Protein AF-A0A7X7B1J0-F1 (afdb_monomer_lite)

Radius of gyration: 16.11 Å; chains: 1; bounding box: 30×22×45 Å

Structure (mmCIF, N/CA/C/O backbone):
data_AF-A0A7X7B1J0-F1
#
_entry.id   AF-A0A7X7B1J0-F1
#
loop_
_atom_site.group_PDB
_atom_site.id
_atom_site.type_symbol
_atom_site.label_atom_id
_atom_site.label_alt_id
_atom_site.label_comp_id
_atom_site.label_asym_id
_atom_site.label_entity_id
_atom_site.label_seq_id
_atom_site.pdbx_PDB_ins_code
_atom_site.Cartn_x
_atom_site.Cartn_y
_atom_site.Cartn_z
_atom_site.occupancy
_atom_site.B_iso_or_equiv
_atom_site.auth_seq_id
_atom_site.auth_comp_id
_atom_site.auth_asym_id
_atom_site.auth_atom_id
_atom_site.pdbx_PDB_model_num
ATOM 1 N N . MET A 1 1 ? -12.102 15.753 19.615 1.00 61.56 1 MET A N 1
ATOM 2 C CA . MET A 1 1 ? -11.685 14.457 20.211 1.00 61.56 1 MET A CA 1
ATOM 3 C C . MET A 1 1 ? -12.663 13.299 19.944 1.00 61.56 1 MET A C 1
ATOM 5 O O . MET A 1 1 ? -12.212 12.184 19.716 1.00 61.56 1 MET A O 1
ATOM 9 N N . ASN A 1 2 ? -13.985 13.527 19.908 1.00 81.19 2 ASN A N 1
ATOM 10 C CA . ASN A 1 2 ? -14.978 12.445 19.741 1.00 81.19 2 ASN A CA 1
ATOM 11 C C . ASN A 1 2 ? -14.993 11.787 18.348 1.00 81.19 2 ASN A C 1
ATOM 13 O O . ASN A 1 2 ? -15.277 10.596 18.235 1.00 81.19 2 ASN A O 1
ATOM 17 N N . TRP A 1 3 ? -14.657 12.536 17.294 1.00 86.50 3 TRP A N 1
ATOM 18 C CA . TRP A 1 3 ? -14.674 12.029 15.917 1.00 86.50 3 TRP A CA 1
ATOM 19 C C . TRP A 1 3 ? -13.595 10.965 15.658 1.00 86.50 3 TRP A C 1
ATOM 21 O O . TRP A 1 3 ? -13.903 9.908 15.117 1.00 86.50 3 TRP A O 1
ATOM 31 N N . TRP A 1 4 ? -12.375 11.176 16.165 1.00 84.75 4 TRP A N 1
ATOM 32 C CA . TRP A 1 4 ? -11.262 10.222 16.050 1.00 84.75 4 TRP A CA 1
ATOM 33 C C . TRP A 1 4 ? -11.582 8.868 16.698 1.00 84.75 4 TRP A C 1
ATOM 35 O O . TRP A 1 4 ? -11.393 7.819 16.089 1.00 84.75 4 TRP A O 1
ATOM 45 N N . LYS A 1 5 ? -12.172 8.878 17.903 1.00 86.12 5 LYS A N 1
ATOM 46 C CA . LYS A 1 5 ? -12.643 7.646 18.561 1.00 86.12 5 LYS A CA 1
ATOM 47 C C . LYS A 1 5 ? -13.713 6.930 17.733 1.00 86.12 5 LYS A C 1
ATOM 49 O O . LYS A 1 5 ? -13.717 5.705 17.676 1.00 86.12 5 LYS A O 1
ATOM 54 N N . LYS A 1 6 ? -14.622 7.678 17.100 1.00 87.75 6 LYS A N 1
ATOM 55 C CA . LYS A 1 6 ? -15.686 7.118 16.252 1.00 87.75 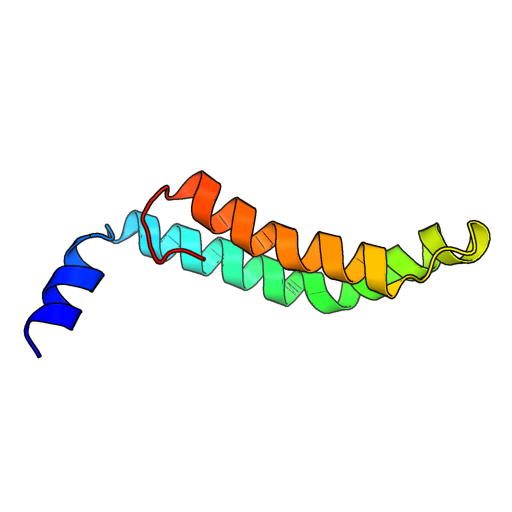6 LYS A CA 1
ATOM 56 C C . LYS A 1 6 ? -15.139 6.534 14.944 1.00 87.75 6 LYS A C 1
ATOM 58 O O . LYS A 1 6 ? -15.737 5.601 14.425 1.00 87.75 6 LYS A O 1
ATOM 63 N N . PHE A 1 7 ? -14.023 7.061 14.440 1.00 88.56 7 PHE A N 1
ATOM 64 C CA . PHE A 1 7 ? -13.329 6.554 13.258 1.00 88.56 7 PHE A CA 1
ATOM 65 C C . PHE A 1 7 ? -12.580 5.247 13.549 1.00 88.56 7 PHE A C 1
ATOM 67 O O . PHE A 1 7 ? -12.886 4.242 12.918 1.00 88.56 7 PHE A O 1
ATOM 74 N N . ILE A 1 8 ? -11.698 5.214 14.561 1.00 86.62 8 ILE A N 1
ATOM 75 C CA . ILE A 1 8 ? -10.947 3.989 14.913 1.00 86.62 8 ILE A CA 1
ATOM 76 C C . ILE A 1 8 ? -11.899 2.837 15.253 1.00 86.62 8 ILE A C 1
ATOM 78 O O . ILE A 1 8 ? -11.660 1.710 14.842 1.00 86.62 8 ILE A O 1
ATOM 82 N N . LYS A 1 9 ? -13.012 3.110 15.951 1.00 89.88 9 LYS A N 1
ATOM 83 C CA . LYS A 1 9 ? -14.010 2.085 16.313 1.00 89.88 9 LYS A CA 1
ATOM 84 C C . LYS A 1 9 ? -14.632 1.349 15.121 1.00 89.88 9 LYS A C 1
ATOM 86 O O . LYS A 1 9 ? -15.276 0.330 15.338 1.00 89.88 9 LYS A O 1
ATOM 91 N N . ARG A 1 10 ? -14.485 1.856 13.893 1.00 88.56 10 ARG A N 1
ATOM 92 C CA . ARG A 1 10 ? -14.932 1.163 12.676 1.00 88.56 10 ARG A CA 1
ATOM 93 C C . ARG A 1 10 ? -14.023 -0.012 12.325 1.00 88.56 10 ARG A C 1
ATOM 95 O O . ARG A 1 10 ? -14.487 -0.965 11.716 1.00 88.56 10 ARG A O 1
ATOM 102 N N . PHE A 1 11 ? -12.752 0.048 12.716 1.00 92.88 11 PHE A N 1
ATOM 103 C CA . PHE A 1 11 ? -11.764 -0.977 12.419 1.00 92.88 11 PHE A CA 1
ATOM 104 C C . PHE A 1 11 ? -11.699 -1.999 13.554 1.00 92.88 11 PHE A C 1
ATOM 106 O O . PHE A 1 11 ? -11.375 -1.671 14.695 1.00 92.88 11 PHE A O 1
ATOM 113 N N . SER A 1 12 ? -11.977 -3.260 13.225 1.00 93.31 12 SER A N 1
ATOM 114 C CA . SER A 1 12 ? -11.637 -4.389 14.091 1.00 93.31 12 SER A CA 1
ATOM 115 C C . SER A 1 12 ? -10.109 -4.502 14.227 1.00 93.31 12 SER A C 1
ATOM 117 O O . SER A 1 12 ? -9.400 -4.166 13.273 1.00 93.31 12 SER A O 1
ATOM 119 N N . PRO A 1 13 ? -9.573 -5.030 15.345 1.00 93.38 13 PRO A N 1
ATOM 120 C CA . PRO A 1 13 ? -8.155 -5.376 15.444 1.00 93.38 13 PRO A CA 1
ATOM 121 C C . PRO A 1 13 ? -7.663 -6.226 14.264 1.00 93.38 13 PRO A C 1
ATOM 123 O O . PRO A 1 13 ? -6.564 -6.005 13.769 1.00 93.38 13 PRO A O 1
ATOM 126 N N . TYR A 1 14 ? -8.504 -7.133 13.756 1.00 94.38 14 TYR A N 1
ATOM 127 C CA . TYR A 1 14 ? -8.206 -7.940 12.570 1.00 94.38 14 TYR A CA 1
ATOM 128 C C . TYR A 1 14 ? -7.947 -7.082 11.322 1.00 94.38 14 TYR A C 1
ATOM 130 O O . TYR A 1 14 ? -6.960 -7.284 10.618 1.00 94.38 14 TYR A O 1
ATOM 138 N N . ASN A 1 15 ? -8.778 -6.062 11.102 1.00 93.94 15 ASN A N 1
ATOM 139 C CA . ASN A 1 15 ? -8.650 -5.148 9.967 1.00 93.94 15 ASN A CA 1
ATOM 140 C C . ASN A 1 15 ? -7.340 -4.365 10.055 1.00 93.94 15 ASN A C 1
ATOM 142 O O . ASN A 1 15 ? -6.627 -4.242 9.068 1.00 93.94 15 ASN A O 1
ATOM 146 N N . LEU A 1 16 ? -6.988 -3.885 11.250 1.00 94.12 16 LEU A N 1
ATOM 147 C CA . LEU A 1 16 ? -5.730 -3.171 11.473 1.00 94.12 16 LEU A CA 1
ATOM 148 C C . LEU A 1 16 ? -4.510 -4.060 11.208 1.00 94.12 16 LEU A C 1
ATOM 150 O O . LEU A 1 16 ? -3.533 -3.591 10.628 1.00 94.12 16 LEU A O 1
ATOM 154 N N . VAL A 1 17 ? -4.573 -5.341 11.583 1.00 95.75 17 VAL A N 1
ATOM 155 C CA . VAL A 1 17 ? -3.508 -6.312 11.292 1.00 95.75 17 VAL A CA 1
ATOM 156 C C . VAL A 1 17 ? -3.370 -6.535 9.787 1.00 95.75 17 VAL A C 1
ATOM 158 O O . VAL A 1 17 ? -2.251 -6.496 9.282 1.00 95.75 17 VAL A O 1
ATOM 161 N N . ILE A 1 18 ? -4.474 -6.702 9.052 1.00 95.12 18 ILE A N 1
ATOM 162 C CA . ILE A 1 18 ? -4.428 -6.821 7.585 1.00 95.12 18 ILE A CA 1
ATOM 163 C C . ILE A 1 18 ? -3.790 -5.578 6.967 1.00 95.12 18 ILE A C 1
ATOM 165 O O . ILE A 1 18 ? -2.867 -5.705 6.166 1.00 95.12 18 ILE A O 1
ATOM 169 N N . ILE A 1 19 ? -4.234 -4.382 7.365 1.00 94.69 19 ILE A N 1
ATOM 170 C CA . ILE A 1 19 ? -3.696 -3.117 6.846 1.00 94.69 19 ILE A CA 1
ATOM 171 C C . ILE A 1 19 ? -2.193 -3.035 7.105 1.00 94.69 19 ILE A C 1
ATOM 173 O O . ILE A 1 19 ? -1.432 -2.699 6.198 1.00 94.69 19 ILE A O 1
ATOM 177 N N . ALA A 1 20 ? -1.751 -3.387 8.313 1.00 95.44 20 ALA A N 1
ATOM 178 C CA . ALA A 1 20 ? -0.339 -3.394 8.674 1.00 95.44 20 ALA A CA 1
ATOM 179 C C . ALA A 1 20 ? 0.476 -4.383 7.827 1.00 95.44 20 ALA A C 1
ATOM 181 O O . ALA A 1 20 ? 1.543 -4.024 7.333 1.00 95.44 20 ALA A O 1
ATOM 182 N N . LEU A 1 21 ? -0.032 -5.601 7.614 1.00 95.94 21 LEU A N 1
ATOM 183 C CA . LEU A 1 21 ? 0.635 -6.621 6.802 1.00 95.94 21 LEU A CA 1
ATOM 184 C C . LEU A 1 21 ? 0.741 -6.198 5.334 1.00 95.94 21 LEU A C 1
ATOM 186 O O . LEU A 1 21 ? 1.827 -6.246 4.760 1.00 95.94 21 LEU A O 1
ATOM 190 N N . VAL A 1 22 ? -0.358 -5.729 4.739 1.00 94.94 22 VAL A N 1
ATOM 191 C CA . VAL A 1 22 ? -0.378 -5.253 3.347 1.00 94.94 22 VAL A CA 1
ATOM 192 C C . VAL A 1 22 ? 0.568 -4.062 3.173 1.00 94.94 22 VAL A C 1
ATOM 194 O O . VAL A 1 22 ? 1.336 -4.018 2.213 1.00 94.94 22 VAL A O 1
ATOM 197 N N . SER A 1 23 ? 0.582 -3.138 4.137 1.00 94.25 23 SER A N 1
ATOM 198 C CA . SER A 1 23 ? 1.484 -1.980 4.136 1.00 94.25 23 SER A CA 1
ATOM 199 C C . SER A 1 23 ? 2.954 -2.398 4.223 1.00 94.25 23 SER A C 1
ATOM 201 O O . SER A 1 23 ? 3.785 -1.900 3.465 1.00 94.25 23 SER A O 1
ATOM 203 N N . ALA A 1 24 ? 3.285 -3.338 5.112 1.00 95.56 24 ALA A N 1
ATOM 204 C CA . ALA A 1 24 ? 4.644 -3.850 5.270 1.00 95.56 24 ALA A CA 1
ATOM 205 C C . ALA A 1 24 ? 5.150 -4.524 3.985 1.00 95.56 24 ALA A C 1
ATOM 207 O O . ALA A 1 24 ? 6.282 -4.278 3.564 1.00 95.56 24 ALA A O 1
ATOM 208 N N . ILE A 1 25 ? 4.296 -5.310 3.323 1.00 94.62 25 ILE A N 1
ATOM 209 C CA . ILE A 1 25 ? 4.616 -5.936 2.035 1.00 94.62 25 ILE A CA 1
ATOM 210 C C . ILE A 1 25 ? 4.834 -4.867 0.960 1.00 94.62 25 ILE A C 1
ATOM 212 O O . ILE A 1 25 ? 5.850 -4.904 0.268 1.00 94.62 25 ILE A O 1
ATOM 216 N N . GLY A 1 26 ? 3.939 -3.882 0.844 1.00 91.88 26 GLY A N 1
ATOM 217 C CA . GLY A 1 26 ? 4.072 -2.808 -0.146 1.00 91.88 26 GLY A CA 1
ATOM 218 C C . GLY A 1 26 ? 5.378 -2.018 -0.000 1.00 91.88 26 GLY A C 1
ATOM 219 O O . GLY A 1 26 ? 6.040 -1.712 -0.995 1.00 91.88 26 GLY A O 1
ATOM 220 N N . ILE A 1 27 ? 5.805 -1.752 1.240 1.00 92.56 27 ILE A N 1
ATOM 221 C CA . ILE A 1 27 ? 7.096 -1.112 1.532 1.00 92.56 27 ILE A CA 1
ATOM 222 C C . ILE A 1 27 ? 8.262 -2.023 1.131 1.00 92.56 27 ILE A C 1
ATOM 224 O O . ILE A 1 27 ? 9.197 -1.561 0.475 1.00 92.56 27 ILE A O 1
ATOM 228 N N . ALA A 1 28 ? 8.205 -3.309 1.486 1.00 93.50 28 ALA A N 1
ATOM 229 C CA . ALA A 1 28 ? 9.263 -4.273 1.191 1.00 93.50 28 ALA A CA 1
ATOM 230 C C . ALA A 1 28 ? 9.444 -4.523 -0.316 1.00 93.50 28 ALA A C 1
ATOM 232 O O . ALA A 1 28 ? 10.568 -4.701 -0.780 1.00 93.50 28 ALA A O 1
ATOM 233 N N . VAL A 1 29 ? 8.358 -4.500 -1.094 1.00 91.88 29 VAL A N 1
ATOM 234 C CA . VAL A 1 29 ? 8.384 -4.737 -2.547 1.00 91.88 29 VAL A CA 1
ATOM 235 C C . VAL A 1 29 ? 8.916 -3.525 -3.324 1.00 91.88 29 VAL A C 1
ATOM 237 O O . VAL A 1 29 ? 9.465 -3.699 -4.409 1.00 91.88 29 VAL A O 1
ATOM 240 N N . LYS A 1 30 ? 8.843 -2.307 -2.770 1.00 87.81 30 LYS A N 1
ATOM 241 C CA . LYS A 1 30 ? 9.208 -1.046 -3.447 1.00 87.81 30 LYS A CA 1
ATOM 242 C C . LYS A 1 30 ? 10.546 -1.045 -4.225 1.00 87.81 30 LYS A C 1
ATOM 244 O O . LYS A 1 30 ? 10.541 -0.590 -5.368 1.00 87.81 30 LYS A O 1
ATOM 249 N N . PRO A 1 31 ? 11.690 -1.504 -3.680 1.00 88.94 31 PRO A N 1
ATOM 250 C CA . PRO A 1 31 ? 12.955 -1.531 -4.429 1.00 88.94 31 PRO A CA 1
ATOM 251 C C . PRO A 1 31 ? 12.966 -2.558 -5.576 1.00 88.94 31 PRO A C 1
ATOM 253 O O . PRO A 1 31 ? 13.686 -2.394 -6.565 1.00 88.94 31 PRO A O 1
ATOM 256 N N . PHE A 1 32 ? 12.153 -3.609 -5.468 1.00 89.81 32 PHE A N 1
ATOM 257 C CA . PHE A 1 32 ? 12.029 -4.635 -6.496 1.00 89.81 32 PHE A CA 1
ATOM 258 C C . PHE A 1 32 ? 11.176 -4.144 -7.662 1.00 89.81 32 PHE A C 1
ATOM 260 O O . PHE A 1 32 ? 11.522 -4.390 -8.815 1.00 89.81 32 PHE A O 1
ATOM 267 N N . THR A 1 33 ? 10.099 -3.405 -7.387 1.00 89.00 33 THR A N 1
ATOM 268 C CA . THR A 1 33 ? 9.150 -2.944 -8.407 1.00 89.00 33 THR A CA 1
ATOM 269 C C . THR A 1 33 ? 9.814 -2.131 -9.509 1.00 89.00 33 THR A C 1
ATOM 271 O O . THR A 1 33 ? 9.554 -2.379 -10.681 1.00 89.00 33 THR A O 1
ATOM 274 N N . THR A 1 34 ? 10.698 -1.193 -9.167 1.00 86.50 34 THR A N 1
ATOM 275 C CA . THR A 1 3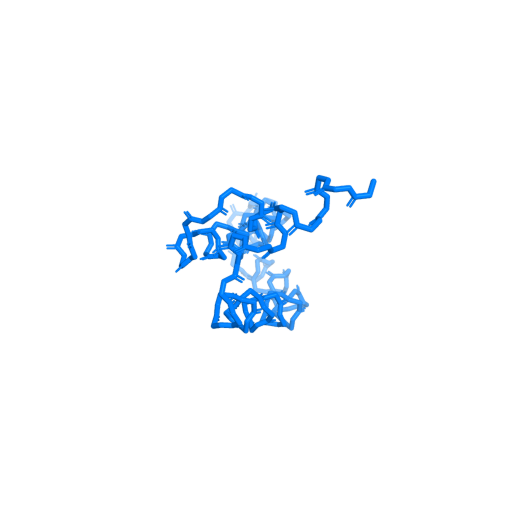4 ? 11.440 -0.390 -10.153 1.00 86.50 34 THR A CA 1
ATOM 276 C C . THR A 1 34 ? 12.403 -1.242 -10.969 1.00 86.50 34 THR A C 1
ATOM 278 O O . THR A 1 34 ? 12.446 -1.118 -12.191 1.00 86.50 34 THR A O 1
ATOM 281 N N . THR A 1 35 ? 13.145 -2.134 -10.312 1.00 89.25 35 THR A N 1
ATOM 282 C CA . THR A 1 35 ? 14.113 -3.016 -10.978 1.00 89.25 35 THR A CA 1
ATOM 283 C C . THR A 1 35 ? 13.418 -3.930 -11.986 1.00 89.25 35 THR A C 1
ATOM 285 O O . THR A 1 35 ? 13.787 -3.957 -13.159 1.00 89.25 35 THR A O 1
ATOM 288 N N . PHE A 1 36 ? 12.354 -4.616 -11.566 1.00 89.06 36 PHE A N 1
ATOM 289 C CA . PHE A 1 36 ? 11.564 -5.470 -12.451 1.00 89.06 36 PHE A CA 1
ATOM 290 C C . PHE A 1 36 ? 10.859 -4.675 -13.548 1.00 89.06 36 PHE A C 1
ATOM 292 O O . PHE A 1 36 ? 10.838 -5.118 -14.697 1.00 89.06 36 PHE A O 1
ATOM 299 N N . ALA A 1 37 ? 10.338 -3.484 -13.233 1.00 90.69 37 ALA A N 1
ATOM 300 C CA . ALA A 1 37 ? 9.738 -2.620 -14.236 1.00 90.69 37 ALA A CA 1
ATOM 301 C C . ALA A 1 37 ? 10.750 -2.293 -15.334 1.00 90.69 37 ALA A C 1
ATOM 303 O O . ALA A 1 37 ? 10.431 -2.495 -16.496 1.00 90.69 37 ALA A O 1
ATOM 304 N N . HIS A 1 38 ? 11.974 -1.871 -15.015 1.00 88.69 38 HIS A N 1
ATOM 305 C CA . HIS A 1 38 ? 12.977 -1.550 -16.036 1.00 88.69 38 HIS A CA 1
ATOM 306 C C . HIS A 1 38 ? 13.440 -2.763 -16.852 1.00 88.69 38 HIS A C 1
ATOM 308 O O . HIS A 1 38 ? 13.640 -2.621 -18.056 1.00 88.69 38 HIS A O 1
ATOM 314 N N . ILE A 1 39 ? 13.544 -3.949 -16.240 1.00 91.88 39 ILE A N 1
ATOM 315 C CA . ILE A 1 39 ? 13.891 -5.190 -16.955 1.00 91.88 39 ILE A CA 1
ATOM 316 C C . ILE A 1 39 ? 12.845 -5.516 -18.031 1.00 91.88 39 ILE A C 1
ATOM 318 O O . ILE A 1 39 ? 13.205 -5.881 -19.146 1.00 91.88 39 ILE A O 1
ATOM 322 N N . ILE A 1 40 ? 11.557 -5.363 -17.712 1.00 89.69 40 ILE A N 1
ATOM 323 C CA . ILE A 1 40 ? 10.459 -5.688 -18.636 1.00 89.69 40 ILE A CA 1
ATOM 324 C C . ILE A 1 40 ? 10.202 -4.544 -19.624 1.00 89.69 40 ILE A C 1
ATOM 326 O O . ILE A 1 40 ? 9.998 -4.770 -20.813 1.00 89.69 40 ILE A O 1
ATOM 330 N N . THR A 1 41 ? 10.189 -3.305 -19.137 1.00 92.25 41 THR A N 1
ATOM 331 C CA . THR A 1 41 ? 9.779 -2.129 -19.920 1.00 92.25 41 THR A CA 1
ATOM 332 C C . THR A 1 41 ? 10.889 -1.552 -20.785 1.00 92.25 41 THR A C 1
ATOM 334 O O . THR A 1 41 ? 10.581 -0.966 -21.820 1.00 92.25 41 THR A O 1
ATOM 337 N N . GLY A 1 42 ? 12.160 -1.754 -20.418 1.00 87.31 42 GLY A N 1
ATOM 338 C CA . GLY A 1 42 ? 13.316 -1.300 -21.193 1.00 87.31 42 GLY A CA 1
ATOM 339 C C . GLY A 1 42 ? 13.297 -1.812 -22.639 1.00 87.31 42 GLY A C 1
ATOM 340 O O . GLY A 1 42 ? 13.322 -0.991 -23.554 1.00 87.31 42 GLY A O 1
ATOM 341 N N . PRO A 1 43 ? 13.154 -3.132 -22.871 1.00 91.38 43 PRO A N 1
ATOM 342 C CA . PRO A 1 43 ? 13.011 -3.697 -24.217 1.00 91.38 43 PRO A CA 1
ATOM 343 C C . PRO A 1 43 ? 11.752 -3.243 -24.970 1.00 91.38 43 PRO A C 1
ATOM 345 O O . PRO A 1 43 ? 11.720 -3.277 -26.196 1.00 91.38 43 PRO A O 1
ATOM 348 N N . LEU A 1 44 ? 10.708 -2.831 -24.246 1.00 92.75 44 LEU A N 1
ATOM 349 C CA . LEU A 1 44 ? 9.425 -2.412 -24.815 1.00 92.75 44 LEU A CA 1
ATOM 350 C C . LEU A 1 44 ? 9.343 -0.898 -25.067 1.00 92.75 44 LEU A C 1
ATOM 352 O O . LEU A 1 44 ? 8.297 -0.421 -25.498 1.00 92.75 44 LEU A O 1
ATOM 356 N N . TYR A 1 45 ? 10.411 -0.139 -24.785 1.00 88.19 45 TYR A N 1
ATOM 357 C CA . TYR A 1 45 ? 10.437 1.332 -24.834 1.00 88.19 45 TYR A CA 1
ATOM 358 C C . TYR A 1 45 ? 9.346 2.010 -23.982 1.00 88.19 45 TYR A C 1
ATOM 360 O O . TYR A 1 45 ? 8.969 3.157 -24.222 1.00 88.19 45 TYR A O 1
ATOM 368 N N . ILE A 1 46 ? 8.845 1.320 -22.954 1.00 90.81 46 ILE A N 1
ATOM 369 C CA . ILE A 1 46 ? 7.860 1.866 -22.019 1.00 90.81 46 ILE A CA 1
ATOM 370 C C . ILE A 1 46 ? 8.617 2.549 -20.870 1.00 90.81 46 ILE A C 1
ATOM 372 O O . ILE A 1 46 ? 9.577 1.982 -20.343 1.00 90.81 46 ILE A O 1
ATOM 376 N N . PRO A 1 47 ? 8.204 3.744 -20.409 1.00 87.56 47 PRO A N 1
ATOM 377 C CA . PRO A 1 47 ? 8.799 4.336 -19.220 1.00 87.56 47 PRO A CA 1
ATOM 378 C C . PRO A 1 47 ? 8.527 3.454 -17.992 1.00 87.56 47 PRO A C 1
ATOM 380 O O . PRO A 1 47 ? 7.383 3.323 -17.550 1.00 87.56 47 PRO A O 1
ATOM 383 N N . GLY A 1 48 ? 9.580 2.880 -17.402 1.00 85.25 48 GLY A N 1
ATOM 384 C CA . GLY A 1 48 ? 9.466 1.981 -16.243 1.00 85.25 48 GLY A CA 1
ATOM 385 C C . GLY A 1 48 ? 8.738 2.596 -15.043 1.00 85.25 48 GLY A C 1
ATOM 386 O O . GLY A 1 48 ? 8.094 1.879 -1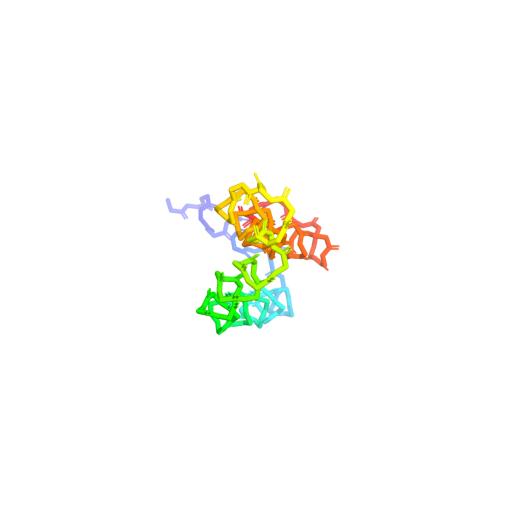4.280 1.00 85.25 48 GLY A O 1
ATOM 387 N N . GLY A 1 49 ? 8.741 3.928 -14.926 1.00 85.56 49 GLY A N 1
ATOM 388 C CA . GLY A 1 49 ? 7.989 4.659 -13.905 1.00 85.56 49 GLY A CA 1
ATOM 389 C C . GLY A 1 49 ? 6.469 4.479 -13.984 1.00 85.56 49 GLY A C 1
ATOM 390 O O . GLY A 1 49 ? 5.818 4.481 -12.944 1.00 85.56 49 GLY A O 1
ATOM 391 N N . VAL A 1 50 ? 5.894 4.257 -15.173 1.00 88.31 50 VAL A N 1
ATOM 392 C CA . VAL A 1 50 ? 4.443 4.028 -15.325 1.00 88.31 50 VAL A CA 1
ATOM 393 C C . VAL A 1 50 ? 4.056 2.670 -14.734 1.00 88.31 50 VAL A C 1
ATOM 395 O O . VAL A 1 50 ? 3.099 2.570 -13.969 1.00 88.31 50 VAL A O 1
ATOM 398 N N . VAL A 1 51 ? 4.849 1.633 -15.016 1.00 88.19 51 VAL A N 1
ATOM 399 C CA . VAL A 1 51 ? 4.625 0.272 -14.501 1.00 88.19 51 VAL A CA 1
ATOM 400 C C . VAL A 1 51 ? 4.969 0.174 -13.016 1.00 88.19 51 VAL A C 1
ATOM 402 O O . VAL A 1 51 ? 4.185 -0.363 -12.237 1.00 88.19 51 VAL A O 1
ATOM 40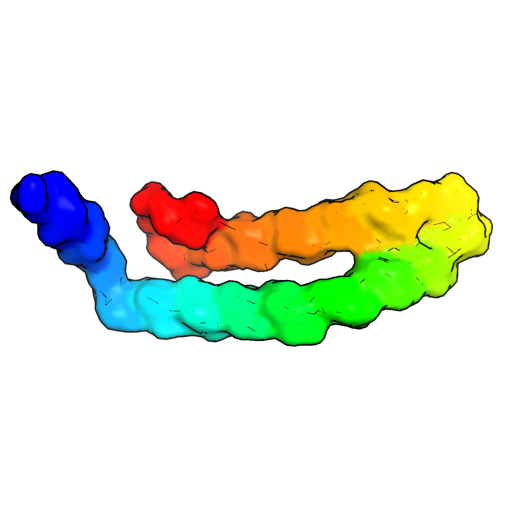5 N N . GLY A 1 52 ? 6.101 0.744 -12.596 1.00 88.81 52 GLY A N 1
ATOM 406 C CA . GLY A 1 52 ? 6.491 0.801 -11.187 1.00 88.81 52 GLY A CA 1
ATOM 407 C C . GLY A 1 52 ? 5.492 1.593 -10.340 1.00 88.81 52 GLY A C 1
ATOM 408 O O 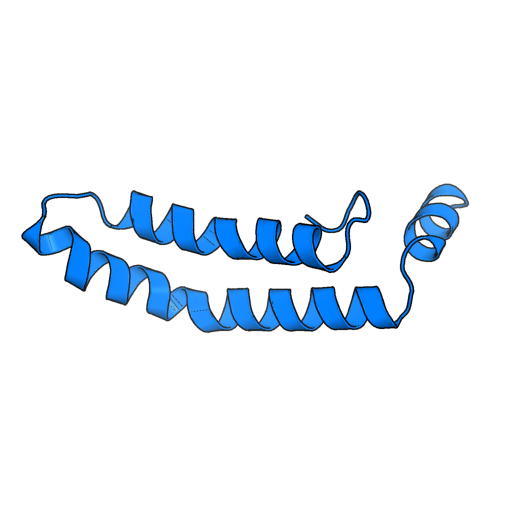. GLY A 1 52 ? 5.138 1.159 -9.246 1.00 88.81 52 GLY A O 1
ATOM 409 N N . GLY A 1 53 ? 4.981 2.711 -10.866 1.00 86.69 53 GLY A N 1
ATOM 410 C CA . GLY A 1 53 ? 3.924 3.502 -10.239 1.00 86.69 53 GLY A CA 1
ATOM 411 C C . GLY A 1 53 ? 2.606 2.734 -10.131 1.00 86.69 53 GLY A C 1
ATOM 412 O O . GLY A 1 53 ? 2.016 2.696 -9.055 1.00 86.69 53 GLY A O 1
ATOM 413 N N . GLY A 1 54 ? 2.179 2.056 -11.201 1.00 87.94 54 GLY A N 1
ATOM 414 C CA . GLY A 1 54 ? 0.976 1.219 -11.189 1.00 87.94 54 GLY A CA 1
ATOM 415 C C . GLY A 1 54 ? 1.050 0.084 -10.164 1.00 87.94 54 GLY A C 1
ATOM 416 O O . GLY A 1 54 ? 0.138 -0.083 -9.355 1.00 87.94 54 GLY A O 1
ATOM 417 N N . LEU A 1 55 ? 2.171 -0.642 -10.129 1.00 88.69 55 LEU A N 1
ATOM 418 C CA . LEU A 1 55 ? 2.404 -1.703 -9.145 1.00 88.69 55 LEU A CA 1
ATOM 419 C C . LEU A 1 55 ? 2.494 -1.166 -7.710 1.00 88.69 55 LEU A C 1
ATOM 421 O O . LEU A 1 55 ? 2.053 -1.835 -6.780 1.00 88.69 55 LEU A O 1
ATOM 425 N N . TYR A 1 56 ? 3.032 0.039 -7.511 1.00 87.44 56 TYR A N 1
ATOM 426 C CA . TYR A 1 56 ? 3.055 0.672 -6.193 1.00 87.44 56 TYR A CA 1
ATOM 427 C C . TYR A 1 56 ? 1.646 1.040 -5.704 1.00 87.44 56 TYR A C 1
ATOM 429 O O . TYR A 1 56 ? 1.310 0.781 -4.550 1.00 87.44 56 TYR A O 1
ATOM 437 N N . MET A 1 57 ? 0.800 1.596 -6.576 1.00 91.19 57 MET A N 1
ATOM 438 C CA . MET A 1 57 ? -0.564 2.001 -6.209 1.00 91.19 57 MET A CA 1
ATOM 439 C C . MET A 1 57 ? -1.505 0.810 -5.982 1.00 91.19 57 MET A C 1
ATOM 441 O O . MET A 1 57 ? -2.483 0.933 -5.246 1.00 91.19 57 MET A O 1
ATOM 445 N N . MET A 1 58 ? -1.194 -0.362 -6.543 1.00 91.62 58 MET A N 1
ATOM 446 C CA . MET A 1 58 ? -1.981 -1.583 -6.352 1.00 91.62 58 MET A CA 1
ATOM 447 C C . MET A 1 58 ? -2.111 -1.988 -4.874 1.00 91.62 58 MET A C 1
ATOM 449 O O . MET A 1 58 ? -3.169 -2.458 -4.465 1.00 91.62 58 MET A O 1
ATOM 453 N N . TRP A 1 59 ? -1.081 -1.771 -4.051 1.00 91.00 59 TRP A N 1
ATOM 454 C CA . TRP A 1 59 ? -1.104 -2.152 -2.631 1.00 91.00 59 TRP A CA 1
ATOM 455 C C . TRP A 1 59 ? -2.195 -1.440 -1.831 1.00 91.00 59 TRP A C 1
ATOM 457 O O . TRP A 1 59 ? -2.794 -2.036 -0.938 1.00 91.00 59 TRP A O 1
ATOM 467 N N . ILE A 1 60 ? -2.499 -0.195 -2.199 1.00 90.31 60 ILE A N 1
ATOM 468 C CA . ILE A 1 60 ? -3.574 0.596 -1.596 1.00 90.31 60 ILE A CA 1
ATOM 469 C C . ILE A 1 60 ? -4.934 -0.035 -1.927 1.00 90.31 60 ILE A C 1
ATOM 471 O O . ILE A 1 60 ? -5.767 -0.222 -1.042 1.00 90.31 60 ILE A O 1
ATOM 475 N N . VAL A 1 61 ? -5.123 -0.434 -3.189 1.00 92.56 61 VAL A N 1
ATOM 476 C CA . VAL A 1 61 ? -6.347 -1.095 -3.675 1.00 92.56 61 VAL A CA 1
ATOM 477 C C . VAL A 1 61 ? -6.529 -2.476 -3.044 1.00 92.56 61 VAL A C 1
ATOM 479 O O . VAL A 1 61 ? -7.646 -2.870 -2.727 1.00 92.56 61 VAL A O 1
ATOM 482 N N . ILE A 1 62 ? -5.439 -3.215 -2.821 1.00 93.44 62 ILE A N 1
ATOM 483 C CA . ILE A 1 62 ? -5.478 -4.496 -2.104 1.00 93.44 62 ILE A CA 1
ATOM 484 C C . ILE A 1 62 ? -5.894 -4.270 -0.649 1.00 93.44 62 ILE A C 1
ATOM 486 O O . ILE A 1 62 ? -6.753 -4.986 -0.142 1.00 93.44 62 ILE A O 1
ATOM 490 N N . GLY A 1 63 ? -5.325 -3.262 0.018 1.00 92.69 63 GLY A N 1
ATOM 491 C CA . GLY A 1 63 ? -5.692 -2.911 1.388 1.00 92.69 63 GLY A CA 1
ATOM 492 C C . GLY A 1 63 ? -7.186 -2.622 1.521 1.00 92.69 63 GLY A C 1
ATOM 493 O O . GLY A 1 63 ? -7.855 -3.221 2.364 1.00 92.69 63 GLY A O 1
ATOM 494 N N . THR A 1 64 ? -7.735 -1.761 0.658 1.00 92.31 64 THR A N 1
ATOM 495 C CA . THR A 1 64 ? -9.176 -1.468 0.653 1.00 92.31 64 THR A CA 1
ATOM 496 C C . THR A 1 64 ? -10.019 -2.659 0.243 1.00 92.31 64 THR A C 1
ATOM 498 O O . THR A 1 64 ? -11.029 -2.898 0.888 1.00 92.31 64 THR A O 1
ATOM 501 N N . GLY A 1 65 ? -9.616 -3.431 -0.765 1.00 93.06 65 GLY A N 1
ATOM 502 C CA . GLY A 1 65 ? -10.363 -4.607 -1.215 1.00 93.06 65 GLY A CA 1
ATOM 503 C C . GLY A 1 65 ? -10.460 -5.717 -0.164 1.00 93.06 65 GLY A C 1
ATOM 504 O O . GLY A 1 65 ? -11.434 -6.461 -0.155 1.00 93.06 65 GLY A O 1
ATOM 505 N N . LEU A 1 66 ? -9.479 -5.824 0.739 1.00 93.56 66 LEU A N 1
ATOM 506 C CA . LEU A 1 66 ? -9.481 -6.822 1.814 1.00 93.56 66 LEU A CA 1
ATOM 507 C C . LEU A 1 66 ? -10.281 -6.394 3.049 1.00 93.56 66 LEU A C 1
ATOM 509 O O . LEU A 1 66 ? -10.796 -7.250 3.764 1.00 93.56 66 LEU A O 1
ATOM 513 N N . VAL A 1 67 ? -10.346 -5.092 3.335 1.00 93.88 67 VAL A N 1
ATOM 514 C CA . VAL A 1 67 ? -10.960 -4.571 4.568 1.00 93.88 67 VAL A CA 1
ATOM 515 C C . VAL A 1 67 ? -12.328 -3.934 4.327 1.00 93.88 67 VAL A C 1
ATOM 517 O O . VAL A 1 67 ? -13.157 -3.951 5.230 1.00 93.88 67 VAL A O 1
ATOM 520 N N . ASP A 1 68 ? -12.556 -3.366 3.143 1.00 91.62 68 ASP A N 1
ATOM 521 C CA . ASP A 1 68 ? -13.792 -2.713 2.687 1.00 91.62 68 ASP A CA 1
ATOM 522 C C . ASP A 1 68 ? -14.353 -1.640 3.647 1.00 91.62 68 ASP A C 1
ATOM 524 O O . ASP A 1 68 ? -15.557 -1.422 3.775 1.00 91.62 68 ASP A O 1
ATOM 528 N N . ILE A 1 69 ? -13.462 -0.938 4.362 1.00 91.00 69 ILE A N 1
ATOM 529 C CA . ILE A 1 69 ? -13.829 0.162 5.265 1.00 91.00 69 ILE A CA 1
ATOM 530 C C . ILE A 1 69 ? -13.259 1.482 4.736 1.00 91.00 69 ILE A C 1
ATOM 532 O O . ILE A 1 69 ? -12.047 1.577 4.499 1.00 91.00 69 ILE A O 1
ATOM 536 N N . PRO A 1 70 ? -14.088 2.540 4.616 1.00 85.69 70 PRO A N 1
ATOM 537 C CA . PRO A 1 70 ? -13.618 3.871 4.252 1.00 85.69 70 PRO A CA 1
ATOM 538 C C . PRO A 1 70 ? -12.517 4.366 5.200 1.00 85.69 70 PRO A C 1
ATOM 540 O O . PRO A 1 70 ? -12.724 4.438 6.415 1.00 85.69 70 PRO A O 1
ATOM 543 N N . GLY A 1 71 ? -11.367 4.735 4.629 1.00 84.38 71 GLY A N 1
ATOM 544 C CA . GLY A 1 71 ? -10.159 5.132 5.363 1.00 84.38 71 GLY A CA 1
ATOM 545 C C . GLY A 1 71 ? -9.073 4.056 5.451 1.00 84.38 71 GLY A C 1
ATOM 546 O O . GLY A 1 71 ? -8.135 4.220 6.223 1.00 84.38 71 GLY A O 1
ATOM 547 N N . THR A 1 72 ? -9.214 2.960 4.698 1.00 87.38 72 THR A N 1
ATOM 548 C CA . THR A 1 72 ? -8.168 1.934 4.552 1.00 87.38 72 THR A CA 1
ATOM 549 C C . THR A 1 72 ? -7.071 2.321 3.544 1.00 87.38 72 THR A C 1
ATOM 551 O O . THR A 1 72 ? -5.928 1.901 3.709 1.00 87.38 72 THR A O 1
ATOM 554 N N . ALA A 1 73 ? -7.424 3.100 2.514 1.00 79.62 73 ALA A N 1
ATOM 555 C CA . ALA A 1 73 ? -6.522 3.637 1.490 1.00 79.62 73 ALA A CA 1
ATOM 556 C C . ALA A 1 73 ? -6.068 5.059 1.814 1.00 79.62 73 ALA A C 1
ATOM 558 O O . ALA A 1 73 ? -6.916 5.822 2.339 1.00 79.62 73 ALA A O 1
#

Secondary structure (DSSP, 8-state):
-HHHHHHHTTS-HHHHHHHHHHHHHHHHHHHHHHHHHHHHHTTTT--HHHHHHHHHHHHHHHHHHHH--TT--

pLDDT: mean 89.91, std 4.8, range [61.56, 95.94]

Sequence (7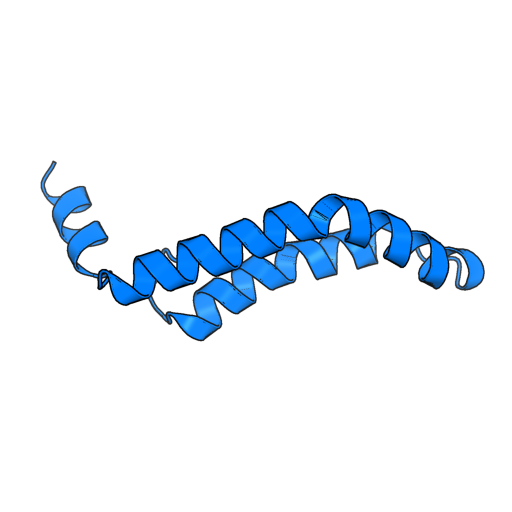3 aa):
MNWWKKFIKRFSPYNLVIIALVSAIGIAVKPFTTTFAHIITGPLYIPGGVVGGGLYMMWIVIGTGLVDIPGTA

Foldseek 3Di:
DVVVVVQCVVDDPVLVVLLVVLVVVLVVCLVVQLVVLCVVCVVVVHDSCVRSVVSSCVSQVVSCVVNVDPPSD